Protein AF-H3GSP7-F1 (afdb_monomer_lite)

Foldseek 3Di:
DPDPDDFDFDDDPVDNQTWTADPVRDIDRDPCPPDVPPLLVLLQQLLVVCPPPVNVVQLVVQDVQRQAHADPPDPCRSLVNVVSCVVSVVSGDCVPVSNVVSDDDPVSVPVVVVVSVVVVVVVVVVVVVVVVVD

Organism: Phytophthora ramorum (NCBI:txid164328)

Radius of gyration: 19.72 Å; chains: 1; bounding box: 40×52×47 Å

Secondary structure (DSSP, 8-state):
------PEEEEETTEEEEEEE-TTS-EE-----SS---HHHHHHHHHHHHHSHHHHHHHHTT-S-------TT-TTHHHHHHHHHHHHGGGS-TTSHHHHHTSPPHHHHHHHHHHHHHHHHHHHHHHHHHHH--

Sequence (134 aa):
MVCTVFFKPILDINDPTGFYQCRCGVHLKQEVKCGTSNLMSHIMSLVKALMKLNNAAKLGRRTILRPVLRQATRWLSTYEMAKRFFKIKAFIDTTNAELAVLMPTPLEEVRPTSAMKELKQCEHVSKKLQSENG

Structure (mmCIF, N/CA/C/O backbone):
data_AF-H3GSP7-F1
#
_entry.id   AF-H3GSP7-F1
#
loop_
_atom_site.group_PDB
_atom_site.id
_atom_site.type_symbol
_atom_site.label_atom_id
_atom_site.label_alt_id
_atom_site.label_comp_id
_atom_site.label_asym_id
_atom_site.label_entity_id
_atom_site.label_seq_id
_atom_site.pdbx_PDB_ins_code
_atom_site.Cartn_x
_atom_site.Cartn_y
_atom_site.Cartn_z
_atom_site.occupancy
_atom_site.B_iso_or_equiv
_atom_site.auth_seq_id
_atom_site.auth_comp_id
_atom_site.auth_asym_id
_atom_site.auth_atom_id
_atom_site.pdbx_PDB_model_num
ATOM 1 N N . MET A 1 1 ? 4.995 -28.278 -25.896 1.00 36.88 1 MET A N 1
ATOM 2 C CA . MET A 1 1 ? 3.808 -28.873 -25.245 1.00 36.88 1 MET A CA 1
ATOM 3 C C . MET A 1 1 ? 3.846 -28.464 -23.779 1.00 36.88 1 MET A C 1
ATOM 5 O O . MET A 1 1 ? 4.591 -29.045 -23.005 1.00 36.88 1 MET A O 1
ATOM 9 N N . VAL A 1 2 ? 3.185 -27.357 -23.434 1.00 34.16 2 VAL A N 1
ATOM 10 C CA . VAL A 1 2 ? 3.220 -26.793 -22.077 1.00 34.16 2 VAL A CA 1
ATOM 11 C C . VAL A 1 2 ? 2.208 -27.574 -21.249 1.00 34.16 2 VAL A C 1
ATOM 13 O O . VAL A 1 2 ? 1.009 -27.475 -21.491 1.00 34.16 2 VAL A O 1
ATOM 16 N N . CYS A 1 3 ? 2.698 -28.421 -20.348 1.00 32.72 3 CYS A N 1
ATOM 17 C CA . CYS A 1 3 ? 1.868 -29.229 -19.463 1.00 32.72 3 CYS A CA 1
ATOM 18 C C . CYS A 1 3 ? 1.065 -28.318 -18.521 1.00 32.72 3 CYS A C 1
ATOM 20 O O . CYS A 1 3 ? 1.560 -27.845 -17.502 1.00 32.72 3 CYS A O 1
ATOM 22 N N . THR A 1 4 ? -0.191 -28.081 -18.881 1.00 45.66 4 THR A N 1
ATOM 23 C CA . THR A 1 4 ? -1.256 -27.536 -18.042 1.00 45.66 4 THR A CA 1
ATOM 24 C C . THR A 1 4 ? -1.676 -28.603 -17.031 1.00 45.66 4 THR A C 1
ATOM 26 O O . THR A 1 4 ? -2.563 -29.408 -17.303 1.00 45.66 4 THR A O 1
ATOM 29 N N . VAL A 1 5 ? -1.025 -28.678 -15.866 1.00 51.50 5 VAL A N 1
ATOM 30 C CA . VAL A 1 5 ? -1.386 -29.697 -14.864 1.00 51.50 5 VAL A CA 1
ATOM 31 C C . VAL A 1 5 ? -1.540 -29.125 -13.463 1.00 51.50 5 VAL A C 1
ATOM 33 O O . VAL A 1 5 ? -0.604 -28.631 -12.847 1.00 51.50 5 VAL A O 1
ATOM 36 N N . PHE A 1 6 ? -2.780 -29.258 -12.994 1.00 52.88 6 PHE A N 1
ATOM 37 C CA . PHE A 1 6 ? -3.249 -29.208 -11.619 1.00 52.88 6 PHE A CA 1
ATOM 38 C C . PHE A 1 6 ? -2.281 -29.918 -10.663 1.00 52.88 6 PHE A C 1
ATOM 40 O O . PHE A 1 6 ? -2.159 -31.145 -10.687 1.00 52.88 6 PHE A O 1
ATOM 47 N N . PHE A 1 7 ? -1.638 -29.148 -9.790 1.00 54.50 7 PHE A N 1
ATOM 48 C CA . PHE A 1 7 ? -0.930 -29.673 -8.631 1.00 54.50 7 PHE A CA 1
ATOM 49 C C . PHE A 1 7 ? -1.953 -30.051 -7.556 1.00 54.50 7 PHE A C 1
ATOM 51 O O . PHE A 1 7 ? -2.785 -29.224 -7.177 1.00 54.50 7 PHE A O 1
ATOM 58 N N . LYS A 1 8 ? -1.917 -31.296 -7.070 1.00 55.78 8 LYS A N 1
ATOM 59 C CA . LYS A 1 8 ? -2.746 -31.713 -5.932 1.00 55.78 8 LYS A CA 1
ATOM 60 C C . LYS A 1 8 ? -1.998 -31.398 -4.630 1.00 55.78 8 LYS A C 1
ATOM 62 O O . LYS A 1 8 ? -0.839 -31.804 -4.521 1.00 55.78 8 LYS A O 1
ATOM 67 N N . PRO A 1 9 ? -2.618 -30.682 -3.677 1.00 58.03 9 PRO A N 1
ATOM 68 C CA . PRO A 1 9 ? -2.008 -30.435 -2.379 1.00 58.03 9 PRO A CA 1
ATOM 69 C C . PRO A 1 9 ? -2.017 -31.723 -1.551 1.00 58.03 9 PRO A C 1
ATOM 71 O O . PRO A 1 9 ? -3.056 -32.371 -1.416 1.00 58.03 9 PRO A O 1
ATOM 74 N N . ILE A 1 10 ? -0.866 -32.081 -0.992 1.00 61.16 10 ILE A N 1
ATOM 75 C CA . ILE A 1 10 ? -0.753 -33.101 0.050 1.00 61.16 10 ILE A CA 1
ATOM 76 C C . ILE A 1 10 ? -0.786 -32.347 1.379 1.00 61.16 10 ILE A C 1
ATOM 78 O O . ILE A 1 10 ? 0.171 -31.653 1.717 1.00 61.16 10 ILE A O 1
ATOM 82 N N . LEU A 1 11 ? -1.915 -32.421 2.084 1.00 56.00 11 LEU A N 1
ATOM 83 C CA . LEU A 1 11 ? -2.066 -31.857 3.424 1.00 56.00 11 LEU A CA 1
ATOM 84 C C . LEU A 1 11 ? -1.743 -32.959 4.436 1.00 56.00 11 LEU A C 1
ATOM 86 O O . LEU A 1 11 ? -2.474 -33.946 4.508 1.00 56.00 11 LEU A O 1
ATOM 90 N N . ASP A 1 12 ? -0.660 -32.799 5.193 1.00 56.75 12 ASP A N 1
ATOM 91 C CA . ASP A 1 12 ? -0.426 -33.592 6.400 1.00 56.75 12 ASP A CA 1
ATOM 92 C C . ASP A 1 12 ? -1.118 -32.889 7.579 1.00 56.75 12 ASP A C 1
ATOM 94 O O . ASP A 1 12 ? -1.112 -31.661 7.680 1.00 56.75 12 ASP A O 1
ATOM 98 N N . ILE A 1 13 ? -1.733 -33.666 8.470 1.00 55.34 13 ILE A N 1
ATOM 99 C CA . ILE A 1 13 ? -2.432 -33.180 9.668 1.00 55.34 13 ILE A CA 1
ATOM 100 C C . ILE A 1 13 ? -1.470 -32.425 10.605 1.00 55.34 13 ILE A C 1
ATOM 102 O O . ILE A 1 13 ? -1.914 -31.564 11.362 1.00 55.34 13 ILE A O 1
ATOM 106 N N . ASN A 1 14 ? -0.161 -32.697 10.526 1.00 57.62 14 ASN A N 1
ATOM 107 C CA . ASN A 1 14 ? 0.854 -32.091 11.394 1.00 57.62 14 ASN A CA 1
ATOM 108 C C . ASN A 1 14 ? 1.721 -31.003 10.730 1.00 57.62 14 ASN A C 1
ATOM 110 O O . ASN A 1 14 ? 2.476 -30.334 11.435 1.00 57.62 14 ASN A O 1
ATOM 114 N N . ASP A 1 15 ? 1.619 -30.789 9.412 1.00 53.81 15 ASP A N 1
ATOM 115 C CA . ASP A 1 15 ? 2.350 -29.732 8.698 1.00 53.81 15 ASP A CA 1
ATOM 116 C C . ASP A 1 15 ? 1.455 -29.105 7.609 1.00 53.81 15 ASP A C 1
ATOM 118 O O . ASP A 1 15 ? 1.265 -29.693 6.540 1.00 53.81 15 ASP A O 1
ATOM 122 N N . PRO A 1 16 ? 0.892 -27.900 7.834 1.00 53.75 16 PRO A N 1
ATOM 123 C CA . PRO A 1 16 ? 0.035 -27.228 6.858 1.00 53.75 16 PRO A CA 1
ATOM 124 C C . PRO A 1 16 ? 0.804 -26.717 5.625 1.00 53.75 16 PRO A C 1
ATOM 126 O O . PRO A 1 16 ? 0.207 -26.109 4.731 1.00 53.75 16 PRO A O 1
ATOM 129 N N . THR A 1 17 ? 2.120 -26.941 5.551 1.00 55.69 17 THR A N 1
ATOM 130 C CA . THR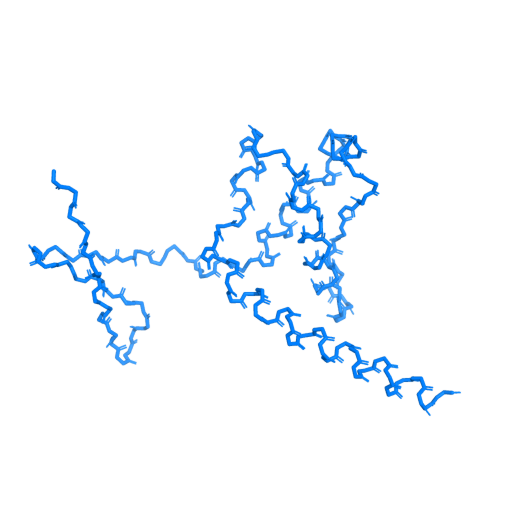 A 1 17 ? 2.949 -26.602 4.396 1.00 55.69 17 THR A CA 1
ATOM 131 C C . THR A 1 17 ? 2.781 -27.656 3.302 1.00 55.69 17 THR A C 1
ATOM 133 O O . THR A 1 17 ? 3.551 -28.606 3.189 1.00 55.69 17 THR A O 1
ATOM 136 N N . GLY A 1 18 ? 1.740 -27.491 2.488 1.00 55.91 18 GLY A N 1
ATOM 137 C CA . GLY A 1 18 ? 1.376 -28.461 1.459 1.00 55.91 18 GLY A CA 1
ATOM 138 C C . GLY A 1 18 ? 2.512 -28.751 0.473 1.00 55.91 18 GLY A C 1
ATOM 139 O O . GLY A 1 18 ? 2.977 -27.863 -0.245 1.00 55.91 18 GLY A O 1
ATOM 140 N N . PHE A 1 19 ? 2.929 -30.014 0.402 1.00 59.69 19 PHE A N 1
ATOM 141 C CA . PHE A 1 19 ? 3.728 -30.515 -0.711 1.00 59.69 19 PHE A CA 1
ATOM 142 C C . PHE A 1 19 ? 2.842 -30.590 -1.954 1.00 59.69 19 PHE A C 1
ATOM 144 O O . PHE A 1 19 ? 1.683 -31.006 -1.883 1.00 59.69 19 PHE A O 1
ATOM 151 N N . TYR A 1 20 ? 3.390 -30.214 -3.108 1.00 63.78 20 TYR A N 1
ATOM 152 C CA . TYR A 1 20 ? 2.678 -30.298 -4.378 1.00 63.78 20 TYR A CA 1
ATOM 153 C C . TYR A 1 20 ? 3.284 -31.401 -5.234 1.00 63.78 20 TYR A C 1
ATOM 155 O O . TYR A 1 20 ? 4.478 -31.382 -5.549 1.00 63.78 20 TYR A O 1
ATOM 163 N N . GLN A 1 21 ? 2.449 -32.362 -5.624 1.00 58.62 21 GLN A N 1
ATOM 164 C CA . GLN A 1 21 ? 2.862 -33.469 -6.476 1.00 58.62 21 GLN A CA 1
ATOM 165 C C . GLN A 1 21 ? 2.425 -33.218 -7.919 1.00 58.62 21 GLN A C 1
ATOM 167 O O . GLN A 1 21 ? 1.237 -33.040 -8.207 1.00 58.62 21 GLN A O 1
ATOM 172 N N . CYS A 1 22 ? 3.393 -33.219 -8.837 1.00 59.94 22 CYS A N 1
ATOM 173 C CA . CYS A 1 22 ? 3.114 -33.262 -10.267 1.00 59.94 22 CYS A CA 1
ATOM 174 C C . CYS A 1 22 ? 2.860 -34.710 -10.715 1.00 59.94 22 CYS A C 1
ATOM 176 O O . CYS A 1 22 ? 3.417 -35.658 -10.159 1.00 59.94 22 CYS A O 1
ATOM 178 N N . ARG A 1 23 ? 2.079 -34.897 -11.786 1.00 53.50 23 ARG A N 1
ATOM 179 C CA . ARG A 1 23 ? 1.808 -36.220 -12.379 1.00 53.50 23 ARG A CA 1
ATOM 180 C C . ARG A 1 23 ? 3.083 -36.950 -12.846 1.00 53.50 23 ARG A C 1
ATOM 182 O O . ARG A 1 23 ? 3.063 -38.167 -12.957 1.00 53.50 23 ARG A O 1
ATOM 189 N N . CYS A 1 24 ? 4.186 -36.236 -13.085 1.00 55.47 24 CYS A N 1
ATOM 190 C CA . CYS A 1 24 ? 5.479 -36.826 -13.452 1.00 55.47 24 CYS A CA 1
ATOM 191 C C . CYS A 1 24 ? 6.309 -37.348 -12.261 1.00 55.47 24 CYS A C 1
ATOM 193 O O . CYS A 1 24 ? 7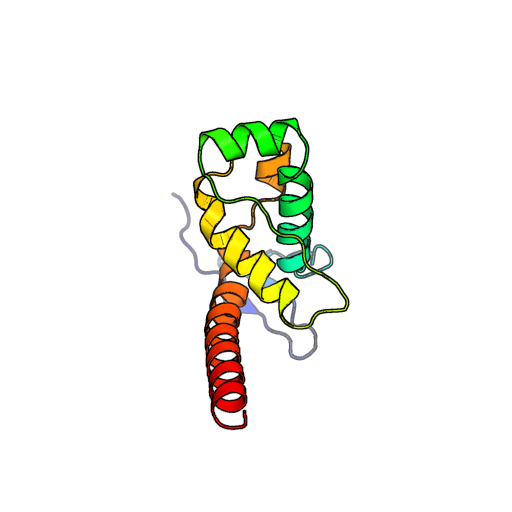.452 -37.743 -12.457 1.00 55.47 24 CYS A O 1
ATOM 195 N N . GLY A 1 25 ? 5.772 -37.333 -11.034 1.00 58.50 25 GLY A N 1
ATOM 196 C CA . GLY A 1 25 ? 6.462 -37.840 -9.839 1.00 58.50 25 GLY A CA 1
ATOM 197 C C . GLY A 1 25 ? 7.446 -36.856 -9.198 1.00 58.50 25 GLY A C 1
ATOM 198 O O . GLY A 1 25 ? 7.993 -37.145 -8.137 1.00 58.50 25 GLY A O 1
ATOM 199 N N . VAL A 1 26 ? 7.644 -35.676 -9.795 1.00 63.12 26 VAL A N 1
ATOM 200 C CA . VAL A 1 26 ? 8.417 -34.588 -9.186 1.00 63.12 26 VAL A CA 1
ATOM 201 C C . VAL A 1 26 ? 7.598 -33.955 -8.062 1.00 63.12 26 VAL A C 1
ATOM 203 O O . VAL A 1 26 ? 6.467 -33.504 -8.275 1.00 63.12 26 VAL A O 1
ATOM 206 N N . HIS A 1 27 ? 8.192 -33.912 -6.873 1.00 61.09 27 HIS A N 1
ATOM 207 C CA . HIS A 1 27 ? 7.635 -33.245 -5.704 1.00 61.09 27 HIS A CA 1
ATOM 208 C C . HIS A 1 27 ? 8.268 -31.865 -5.571 1.00 61.09 27 HIS A C 1
ATOM 210 O O . HIS A 1 27 ? 9.491 -31.743 -5.505 1.00 61.09 27 HIS A O 1
ATOM 216 N N . LEU A 1 28 ? 7.436 -30.828 -5.515 1.00 58.38 28 LEU A N 1
ATOM 217 C CA . LEU A 1 28 ? 7.889 -29.492 -5.160 1.00 58.38 28 LEU A CA 1
ATOM 218 C C . LEU A 1 28 ? 7.592 -29.280 -3.676 1.00 58.38 28 LEU A C 1
ATOM 220 O O . LEU A 1 28 ? 6.431 -29.137 -3.281 1.00 58.38 28 LEU A O 1
ATOM 224 N N . LYS A 1 29 ? 8.644 -29.258 -2.852 1.00 58.25 29 LYS A N 1
ATOM 225 C CA . LYS A 1 29 ? 8.545 -28.691 -1.509 1.00 58.25 29 LYS A CA 1
ATOM 226 C C . LYS A 1 29 ? 8.597 -27.185 -1.679 1.00 58.25 29 LYS A C 1
ATOM 228 O O . LYS A 1 29 ? 9.633 -26.637 -2.050 1.00 58.25 29 LYS A O 1
ATOM 233 N N . GLN A 1 30 ? 7.474 -26.518 -1.455 1.00 47.94 30 GLN A N 1
ATOM 234 C CA . GLN A 1 30 ? 7.512 -25.075 -1.326 1.00 47.94 30 GLN A CA 1
ATOM 235 C C . GLN A 1 30 ? 8.316 -24.778 -0.060 1.00 47.94 30 GLN A C 1
ATOM 237 O O . GLN A 1 30 ? 7.866 -25.072 1.046 1.00 47.94 30 GLN A O 1
ATOM 242 N N . GLU A 1 31 ? 9.534 -24.258 -0.212 1.00 44.19 31 GLU A N 1
ATOM 243 C CA . GLU A 1 31 ? 10.227 -23.679 0.929 1.00 44.19 31 GLU A CA 1
ATOM 244 C C . GLU A 1 31 ? 9.314 -22.592 1.484 1.00 44.19 31 GLU A C 1
ATOM 246 O O . GLU A 1 31 ? 8.952 -21.643 0.776 1.00 44.19 31 GLU A O 1
ATOM 251 N N . VAL A 1 32 ? 8.911 -22.746 2.747 1.00 49.47 32 VAL A N 1
ATOM 252 C CA . VAL A 1 32 ? 8.347 -21.640 3.506 1.00 49.47 32 VAL A CA 1
ATOM 253 C C . VAL A 1 32 ? 9.477 -20.634 3.611 1.00 49.47 32 VAL A C 1
ATOM 255 O O . VAL A 1 32 ? 10.268 -20.660 4.549 1.00 49.47 32 VAL A O 1
ATOM 258 N N . LYS A 1 33 ? 9.580 -19.733 2.633 1.00 48.94 33 LYS A N 1
ATOM 259 C CA . LYS A 1 33 ? 10.184 -18.438 2.903 1.00 48.94 33 LYS A CA 1
ATOM 260 C C . LYS A 1 33 ? 9.426 -17.929 4.114 1.00 48.94 33 LYS A C 1
ATOM 262 O O . LYS A 1 33 ? 8.207 -17.794 4.062 1.00 48.94 33 LYS A O 1
ATOM 267 N N . CYS A 1 34 ? 10.136 -17.828 5.226 1.00 40.00 34 CYS A N 1
ATOM 268 C CA . CYS A 1 34 ? 9.569 -17.596 6.535 1.00 40.00 34 CYS A CA 1
ATOM 269 C C . CYS A 1 34 ? 8.558 -16.449 6.461 1.00 40.00 34 CYS A C 1
ATOM 271 O O . CYS A 1 34 ? 8.906 -15.309 6.155 1.00 40.00 34 CYS A O 1
ATOM 273 N N . GLY A 1 35 ? 7.303 -16.810 6.720 1.00 37.00 35 GLY A N 1
ATOM 274 C CA . GLY A 1 35 ? 6.138 -15.953 6.654 1.00 37.00 35 GLY A CA 1
ATOM 275 C C . GLY A 1 35 ? 5.343 -16.146 5.366 1.00 37.00 35 GLY A C 1
ATOM 276 O O . GLY A 1 35 ? 5.791 -15.829 4.271 1.00 37.00 35 GLY A O 1
ATOM 277 N N . THR A 1 36 ? 4.047 -16.412 5.514 1.00 43.25 36 THR A N 1
ATOM 278 C CA . THR A 1 36 ? 3.113 -15.447 4.928 1.00 43.25 36 THR A CA 1
ATOM 279 C C . THR A 1 36 ? 3.622 -14.068 5.334 1.00 43.25 36 THR A C 1
ATOM 281 O O . THR A 1 36 ? 3.372 -13.630 6.461 1.00 43.25 36 THR A O 1
ATOM 284 N N . SER A 1 37 ? 4.441 -13.444 4.491 1.00 48.88 37 SER A N 1
ATOM 285 C CA . SER A 1 37 ? 4.809 -12.050 4.627 1.00 48.88 37 SER A CA 1
ATOM 286 C C . SER A 1 37 ? 3.506 -11.332 4.922 1.00 48.88 37 SER A C 1
ATOM 288 O O . SER A 1 37 ? 2.518 -11.441 4.193 1.00 48.88 37 SER A O 1
ATOM 290 N N . ASN A 1 38 ? 3.423 -10.721 6.094 1.00 66.88 38 ASN A N 1
ATOM 291 C CA . ASN A 1 38 ? 2.272 -9.922 6.447 1.00 66.88 38 ASN A CA 1
ATOM 292 C C . ASN A 1 38 ? 2.105 -8.907 5.314 1.00 66.88 38 ASN A C 1
ATOM 294 O O . ASN A 1 38 ? 2.892 -7.972 5.205 1.00 66.88 38 ASN A O 1
ATOM 298 N N . LEU A 1 39 ? 1.089 -9.095 4.460 1.00 75.00 39 LEU A N 1
ATOM 299 C CA . LEU A 1 39 ? 0.776 -8.170 3.369 1.00 75.00 39 LEU A CA 1
ATOM 300 C C . LEU A 1 39 ? 0.800 -6.731 3.892 1.00 75.00 39 LEU A C 1
ATOM 302 O O . LEU A 1 39 ? 1.270 -5.817 3.230 1.00 75.00 39 LEU A O 1
ATOM 306 N N . MET A 1 40 ? 0.357 -6.543 5.135 1.00 81.81 40 MET A N 1
ATOM 307 C CA . MET A 1 40 ? 0.411 -5.271 5.837 1.00 81.81 40 MET A CA 1
ATOM 308 C C . MET A 1 40 ? 1.821 -4.701 6.011 1.00 81.81 40 MET A C 1
ATOM 310 O O . MET A 1 40 ? 1.955 -3.488 5.916 1.00 81.81 40 MET A O 1
ATOM 314 N N . SER A 1 41 ? 2.872 -5.497 6.226 1.00 83.00 41 SER A N 1
ATOM 315 C CA . SER A 1 41 ? 4.246 -4.978 6.184 1.00 83.00 41 SER A CA 1
ATOM 316 C C . SER A 1 41 ? 4.759 -4.760 4.776 1.00 83.00 41 SER A C 1
ATOM 318 O O . SER A 1 41 ? 5.483 -3.792 4.589 1.00 83.00 41 SER A O 1
ATOM 320 N N . HIS A 1 42 ? 4.366 -5.568 3.786 1.00 82.44 42 HIS A N 1
ATOM 321 C CA . HIS A 1 42 ? 4.676 -5.260 2.382 1.00 82.44 42 HIS A CA 1
ATOM 322 C C . HIS A 1 42 ? 4.078 -3.901 1.990 1.00 82.44 42 HIS A C 1
ATOM 324 O O . HIS A 1 42 ? 4.802 -2.998 1.575 1.00 82.44 42 HIS A O 1
ATOM 330 N N . ILE A 1 43 ? 2.788 -3.696 2.269 1.00 88.75 43 ILE A N 1
ATOM 331 C CA . ILE A 1 43 ? 2.093 -2.418 2.090 1.00 88.75 43 ILE A CA 1
ATOM 332 C C . ILE A 1 43 ? 2.760 -1.318 2.921 1.00 88.75 43 ILE A C 1
ATOM 334 O O . ILE A 1 43 ? 2.940 -0.214 2.423 1.00 88.75 43 ILE A O 1
ATOM 338 N N . MET A 1 44 ? 3.159 -1.579 4.167 1.00 90.69 44 MET A N 1
ATOM 339 C CA . MET A 1 44 ? 3.806 -0.569 5.012 1.00 90.69 44 MET A CA 1
ATOM 340 C C . MET A 1 44 ? 5.169 -0.142 4.465 1.00 90.69 44 MET A C 1
ATOM 342 O O . MET A 1 44 ? 5.467 1.051 4.445 1.00 90.69 44 MET A O 1
ATOM 346 N N . SER A 1 45 ? 5.989 -1.089 4.011 1.00 91.75 45 SER A N 1
ATOM 347 C CA . SER A 1 45 ? 7.274 -0.820 3.364 1.00 91.75 45 SER A CA 1
ATOM 348 C C . SER A 1 45 ? 7.078 -0.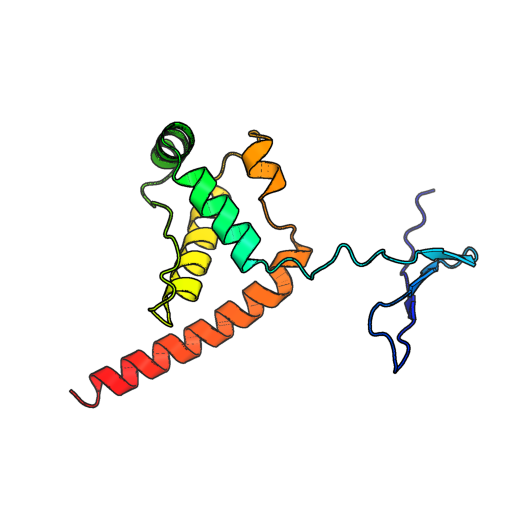051 2.063 1.00 91.75 45 SER A C 1
ATOM 350 O O . SER A 1 45 ? 7.754 0.952 1.839 1.00 91.75 45 SER A O 1
ATOM 352 N N . LEU A 1 46 ? 6.089 -0.441 1.257 1.00 92.81 46 LEU A N 1
ATOM 353 C CA . LEU A 1 46 ? 5.719 0.270 0.039 1.00 92.81 46 LEU A CA 1
ATOM 354 C C . LEU A 1 46 ? 5.252 1.699 0.336 1.00 92.81 46 LEU A C 1
ATOM 356 O O . LEU A 1 46 ? 5.735 2.642 -0.279 1.00 92.81 46 LEU A O 1
ATOM 360 N N . VAL A 1 47 ? 4.365 1.894 1.314 1.00 94.06 47 VAL A N 1
ATOM 361 C CA . VAL A 1 47 ? 3.891 3.220 1.738 1.00 94.06 47 VAL A CA 1
ATOM 362 C C . VAL A 1 47 ? 5.060 4.087 2.203 1.00 94.06 47 VAL A C 1
ATOM 364 O O . VAL A 1 47 ? 5.156 5.237 1.779 1.00 94.06 47 VAL A O 1
ATOM 367 N N . LYS A 1 48 ? 5.995 3.545 2.996 1.00 94.88 48 LYS A N 1
ATOM 368 C CA . LYS A 1 48 ? 7.224 4.256 3.390 1.00 94.88 48 LYS A CA 1
ATOM 369 C C . LYS A 1 48 ? 8.068 4.648 2.175 1.00 94.88 48 LYS A C 1
ATOM 371 O O . LYS A 1 48 ? 8.539 5.781 2.107 1.00 94.88 48 LYS A O 1
ATOM 376 N N . ALA A 1 49 ? 8.231 3.751 1.203 1.00 94.62 49 ALA A N 1
ATOM 377 C CA . ALA A 1 49 ? 8.957 4.039 -0.030 1.00 94.62 49 ALA A CA 1
ATOM 378 C C . ALA A 1 49 ? 8.260 5.127 -0.868 1.00 94.62 49 ALA A C 1
ATOM 380 O O . ALA A 1 49 ? 8.928 6.031 -1.367 1.00 94.62 49 ALA A O 1
ATOM 381 N N . LEU A 1 50 ? 6.928 5.101 -0.968 1.00 94.62 50 LEU A N 1
ATOM 382 C CA . LEU A 1 50 ? 6.128 6.112 -1.670 1.00 94.62 50 LEU A CA 1
ATOM 383 C C . LEU A 1 50 ? 6.176 7.489 -1.000 1.00 94.62 50 LEU A C 1
ATOM 385 O O . LEU A 1 50 ? 6.025 8.500 -1.679 1.00 94.62 50 LEU A O 1
ATOM 389 N N . MET A 1 51 ? 6.392 7.542 0.315 1.00 94.25 51 MET A N 1
ATOM 390 C CA . MET A 1 51 ? 6.531 8.794 1.064 1.00 94.25 51 MET A CA 1
ATOM 391 C C . MET A 1 51 ? 7.897 9.473 0.874 1.00 94.25 51 MET A C 1
ATOM 393 O O . MET A 1 51 ? 8.029 10.649 1.210 1.00 94.25 51 MET A O 1
ATOM 397 N N . LYS A 1 52 ? 8.907 8.785 0.317 1.00 94.75 52 LYS A N 1
ATOM 398 C CA . LYS A 1 52 ? 10.204 9.401 -0.021 1.00 94.75 52 LYS A CA 1
ATOM 399 C C . LYS A 1 52 ? 10.006 10.516 -1.055 1.00 94.75 52 LYS A C 1
ATOM 401 O O . LYS A 1 52 ? 9.260 10.329 -2.012 1.00 94.75 52 LYS A O 1
ATOM 406 N N . LEU A 1 53 ? 10.723 11.634 -0.908 1.00 93.06 53 LEU A N 1
ATOM 407 C CA . LEU A 1 53 ? 10.517 12.886 -1.660 1.00 93.06 53 LEU A CA 1
ATOM 408 C C . LEU A 1 53 ? 10.323 12.693 -3.178 1.00 93.06 53 LEU A C 1
ATOM 410 O O . LEU A 1 53 ? 9.329 13.152 -3.739 1.00 93.06 53 LEU A O 1
ATOM 414 N N . ASN A 1 54 ? 11.213 11.941 -3.831 1.00 92.44 54 ASN A N 1
ATOM 415 C CA . ASN A 1 54 ? 11.136 11.691 -5.275 1.00 92.44 54 ASN A CA 1
ATOM 416 C C . ASN A 1 54 ? 9.918 10.845 -5.676 1.00 92.44 54 ASN A C 1
ATOM 418 O O . ASN A 1 54 ? 9.261 11.134 -6.678 1.00 92.44 54 ASN A O 1
ATOM 422 N N . ASN A 1 55 ? 9.601 9.812 -4.894 1.00 93.38 55 ASN A N 1
ATOM 423 C CA . ASN A 1 55 ? 8.458 8.939 -5.153 1.00 93.38 55 ASN A CA 1
ATOM 424 C C . ASN A 1 55 ? 7.141 9.671 -4.876 1.00 93.38 55 ASN A C 1
ATOM 426 O O . ASN A 1 55 ? 6.210 9.572 -5.672 1.00 93.38 55 ASN A O 1
ATOM 430 N N . ALA A 1 56 ? 7.094 10.481 -3.818 1.00 93.81 56 ALA A N 1
ATOM 431 C CA . ALA A 1 56 ? 5.951 11.314 -3.477 1.00 93.81 56 ALA A CA 1
ATOM 432 C C . ALA A 1 56 ? 5.671 12.356 -4.570 1.00 93.81 56 ALA A C 1
ATOM 434 O O . ALA A 1 56 ? 4.524 12.515 -4.982 1.00 93.81 56 ALA A O 1
ATOM 435 N N . ALA A 1 57 ? 6.711 13.013 -5.097 1.00 94.38 57 ALA A N 1
ATOM 436 C CA . ALA A 1 57 ? 6.577 13.950 -6.210 1.00 94.38 57 ALA A CA 1
ATOM 437 C C . ALA A 1 57 ? 6.078 13.257 -7.490 1.00 94.38 57 ALA A C 1
ATOM 439 O O . ALA A 1 57 ? 5.186 13.769 -8.165 1.00 94.38 57 ALA A O 1
ATOM 440 N N . LYS A 1 58 ? 6.613 12.071 -7.815 1.00 94.19 58 LYS A N 1
ATOM 441 C CA . LYS A 1 58 ? 6.153 11.252 -8.952 1.00 94.19 58 LYS A CA 1
ATOM 442 C C . LYS A 1 58 ? 4.689 10.831 -8.803 1.00 94.19 58 LYS A C 1
ATOM 444 O O . LYS A 1 58 ? 3.925 10.966 -9.754 1.00 94.19 58 LYS A O 1
ATOM 449 N N . LEU A 1 59 ? 4.297 10.361 -7.619 1.00 95.06 59 LEU A N 1
ATOM 450 C CA . LEU A 1 59 ? 2.925 9.949 -7.324 1.00 95.06 59 LEU A CA 1
ATOM 451 C C . LEU A 1 59 ? 1.959 11.140 -7.379 1.00 95.06 59 LEU A C 1
ATOM 453 O O . LEU A 1 59 ? 0.887 11.024 -7.966 1.00 95.06 59 LEU A O 1
ATOM 457 N N . GLY A 1 60 ? 2.368 12.299 -6.855 1.00 95.06 60 GLY A N 1
ATOM 458 C CA . GLY A 1 60 ? 1.581 13.536 -6.864 1.00 95.06 60 GLY A CA 1
ATOM 459 C C . GLY A 1 60 ? 1.254 14.060 -8.265 1.00 95.06 60 GLY A C 1
ATOM 460 O O . GLY A 1 60 ? 0.220 14.691 -8.455 1.00 95.06 60 GLY A O 1
ATOM 461 N N . ARG A 1 61 ? 2.086 13.746 -9.269 1.00 95.31 61 ARG A N 1
ATOM 462 C CA . ARG A 1 61 ? 1.787 14.048 -10.680 1.00 95.31 61 ARG A CA 1
ATOM 463 C C . ARG A 1 61 ? 0.679 13.173 -11.270 1.00 95.31 61 ARG A C 1
ATOM 465 O O . ARG A 1 61 ? 0.104 13.542 -12.285 1.00 95.31 61 ARG A O 1
ATOM 472 N N . ARG A 1 62 ? 0.404 12.011 -10.670 1.00 95.31 62 ARG A N 1
ATOM 473 C CA . ARG A 1 62 ? -0.593 11.039 -11.147 1.00 95.31 62 ARG A CA 1
ATOM 474 C C . ARG A 1 62 ? -1.881 11.058 -10.326 1.00 95.31 62 ARG A C 1
ATOM 476 O O . ARG A 1 62 ? -2.931 10.690 -10.838 1.00 95.31 62 ARG A O 1
ATOM 483 N N . THR A 1 63 ? -1.816 11.454 -9.055 1.00 96.19 63 THR A N 1
ATOM 484 C CA . THR A 1 63 ? -2.983 11.511 -8.170 1.00 96.19 63 THR A CA 1
ATOM 485 C C . THR A 1 63 ? -2.808 12.538 -7.054 1.00 96.19 63 THR A C 1
ATOM 487 O O . THR A 1 63 ? -1.722 12.707 -6.505 1.00 96.19 63 THR A O 1
ATOM 490 N N . ILE A 1 64 ? -3.911 13.172 -6.646 1.00 94.75 64 ILE A N 1
ATOM 491 C CA . ILE A 1 64 ? -3.959 14.026 -5.447 1.00 94.75 64 ILE A CA 1
ATOM 492 C C . ILE A 1 64 ? -3.864 13.214 -4.141 1.00 94.75 64 ILE A C 1
ATOM 494 O O . ILE A 1 64 ? -3.672 13.764 -3.053 1.00 94.75 64 ILE A O 1
ATOM 498 N N . LEU A 1 65 ? -4.035 11.890 -4.217 1.00 95.69 65 LEU A N 1
ATOM 499 C CA . LEU A 1 65 ? -4.095 11.022 -3.050 1.00 95.69 65 LEU A CA 1
ATOM 500 C C . LEU A 1 65 ? -2.694 10.739 -2.494 1.00 95.69 65 LEU A C 1
ATOM 502 O O . LEU A 1 65 ? -1.906 9.999 -3.072 1.00 95.69 65 LEU A O 1
ATOM 506 N N . ARG A 1 66 ? -2.412 11.257 -1.296 1.00 94.12 66 ARG A N 1
ATOM 507 C CA . ARG A 1 66 ? -1.187 10.930 -0.547 1.00 94.12 66 ARG A CA 1
ATOM 508 C C . ARG A 1 66 ? -1.255 9.560 0.145 1.00 94.12 66 ARG A C 1
ATOM 510 O O . ARG A 1 66 ? -2.340 9.216 0.625 1.00 94.12 66 ARG A O 1
ATOM 517 N N . PRO A 1 67 ? -0.147 8.803 0.246 1.00 94.75 67 PRO A N 1
ATOM 518 C CA . PRO A 1 67 ? -0.072 7.596 1.071 1.00 94.75 67 PRO A CA 1
ATOM 519 C C . PRO A 1 67 ? -0.350 7.895 2.554 1.00 94.75 67 PRO A C 1
ATOM 521 O O . PRO A 1 67 ? -0.111 9.008 3.019 1.00 94.75 67 PRO A O 1
ATOM 524 N N . VAL A 1 68 ? -0.843 6.900 3.295 1.00 94.44 68 VAL A N 1
ATOM 525 C CA . VAL A 1 68 ? -1.128 6.992 4.739 1.00 94.44 68 VAL A CA 1
ATOM 526 C C . VAL A 1 68 ? -0.433 5.835 5.440 1.00 94.44 68 VAL A C 1
ATOM 528 O O . VAL A 1 68 ? -0.621 4.694 5.035 1.00 94.44 68 VAL A O 1
ATOM 531 N N . LEU A 1 69 ? 0.347 6.117 6.485 1.00 92.50 69 LEU A N 1
ATOM 532 C CA . LEU A 1 69 ? 1.017 5.102 7.299 1.00 92.50 69 LEU A CA 1
ATOM 533 C C . LEU A 1 69 ? 0.169 4.757 8.533 1.00 92.50 69 LEU A C 1
ATOM 535 O O . LEU A 1 69 ? -0.443 5.645 9.129 1.00 92.50 69 LEU A O 1
ATOM 539 N N . ARG A 1 70 ? 0.146 3.480 8.940 1.00 90.44 70 ARG A N 1
ATOM 540 C CA . ARG A 1 70 ? -0.552 3.064 10.169 1.00 90.44 70 ARG A CA 1
ATOM 541 C C . ARG A 1 70 ? 0.026 3.758 11.412 1.00 90.44 70 ARG A C 1
ATOM 543 O O . ARG A 1 70 ? 1.228 4.002 11.497 1.00 90.44 70 ARG A O 1
ATOM 550 N N . GLN A 1 71 ? -0.821 3.960 12.414 1.00 86.94 71 GLN A N 1
ATOM 551 C CA . GLN A 1 71 ? -0.455 4.401 13.760 1.00 86.94 71 GLN A CA 1
ATOM 552 C C . GLN A 1 71 ? -0.657 3.230 14.724 1.00 86.94 71 GLN A C 1
ATOM 554 O O . GLN A 1 71 ? -1.770 2.730 14.865 1.00 86.94 71 GLN A O 1
ATOM 559 N N . ALA A 1 72 ? 0.403 2.782 15.399 1.00 77.62 72 ALA A N 1
ATOM 560 C CA . ALA A 1 72 ? 0.340 1.578 16.234 1.00 77.62 72 ALA A CA 1
ATOM 561 C C . ALA A 1 72 ? -0.699 1.665 17.369 1.00 77.62 72 ALA A C 1
ATOM 563 O O . ALA A 1 72 ? -1.287 0.653 17.728 1.00 77.62 72 ALA A O 1
ATOM 564 N N . THR A 1 73 ? -0.963 2.868 17.878 1.00 80.94 73 THR A N 1
ATOM 565 C CA . THR A 1 73 ? -1.908 3.136 18.971 1.00 80.94 73 THR A CA 1
ATOM 566 C C . THR A 1 73 ? -3.362 3.287 18.520 1.00 80.94 73 THR A C 1
ATOM 568 O O . THR A 1 73 ? -4.249 3.416 19.358 1.00 80.94 73 THR A O 1
ATOM 571 N N . ARG A 1 74 ? -3.644 3.286 17.209 1.00 78.44 74 ARG A N 1
ATOM 572 C CA . ARG A 1 74 ? -4.982 3.568 16.672 1.00 78.44 74 ARG A CA 1
ATOM 573 C C . ARG A 1 74 ? -5.516 2.372 15.896 1.00 78.44 74 ARG A C 1
ATOM 575 O O . ARG A 1 74 ? -5.033 2.077 14.800 1.00 78.44 74 ARG A O 1
ATOM 582 N N . TRP A 1 75 ? -6.548 1.731 16.444 1.00 77.94 75 TRP A N 1
ATOM 583 C CA . TRP A 1 75 ? -7.049 0.427 15.989 1.00 77.94 75 TRP A CA 1
ATOM 584 C C . TRP A 1 75 ? -7.425 0.382 14.492 1.00 77.94 75 TRP A C 1
ATOM 586 O O . TRP A 1 75 ? -7.060 -0.557 13.791 1.00 77.94 75 TRP A O 1
ATOM 596 N N . LEU A 1 76 ? -8.057 1.440 13.966 1.00 83.50 76 LEU A N 1
ATOM 597 C CA . LEU A 1 76 ? -8.480 1.546 12.556 1.00 83.50 76 LEU A CA 1
ATOM 598 C C . LEU A 1 76 ? -7.367 1.931 11.573 1.00 83.50 76 LEU A C 1
ATOM 600 O O . LEU A 1 76 ? -7.578 1.904 10.361 1.00 83.50 76 LEU A O 1
ATOM 604 N N . SER A 1 77 ? -6.190 2.334 12.048 1.00 87.00 77 SER A N 1
ATOM 605 C CA . SER A 1 77 ? -5.186 2.952 11.171 1.00 87.00 77 SER A CA 1
ATOM 606 C C . SER A 1 77 ? -4.620 1.989 10.121 1.00 87.00 77 SER A C 1
ATOM 608 O O . SER A 1 77 ? -4.310 2.407 9.008 1.00 87.00 77 SER A O 1
ATOM 610 N N . THR A 1 78 ? -4.527 0.694 10.441 1.00 86.31 78 THR A N 1
ATOM 611 C CA . THR A 1 78 ? -4.105 -0.348 9.493 1.00 86.31 78 THR A CA 1
ATOM 612 C C . THR A 1 78 ? -5.114 -0.505 8.357 1.00 86.31 78 THR A C 1
ATOM 614 O O . THR A 1 78 ? -4.722 -0.601 7.194 1.00 86.31 78 THR A O 1
ATOM 617 N N . TYR A 1 79 ? -6.409 -0.478 8.683 1.00 86.56 79 TYR A N 1
ATOM 618 C CA . TYR A 1 79 ? -7.485 -0.530 7.697 1.00 86.56 79 TYR A CA 1
ATOM 619 C C . TYR A 1 79 ? -7.448 0.703 6.782 1.00 86.56 79 TYR A C 1
ATOM 621 O O . TYR A 1 79 ? -7.460 0.558 5.562 1.00 86.56 79 TYR A O 1
ATOM 629 N N . GLU A 1 80 ? -7.294 1.909 7.339 1.00 89.94 80 GLU A N 1
ATOM 630 C CA . GLU A 1 80 ? -7.204 3.135 6.535 1.00 89.94 80 GLU A CA 1
ATOM 631 C C . GLU A 1 80 ? -5.948 3.180 5.646 1.00 89.94 80 GLU A C 1
ATOM 633 O O . GLU A 1 80 ? -6.036 3.578 4.482 1.00 89.94 80 GLU A O 1
ATOM 638 N N . MET A 1 81 ? -4.797 2.698 6.132 1.00 92.94 81 MET A N 1
ATOM 639 C CA . MET A 1 81 ? -3.583 2.530 5.320 1.00 92.94 81 MET A CA 1
ATOM 640 C C . MET A 1 81 ? -3.838 1.609 4.121 1.00 92.94 81 MET A C 1
ATOM 642 O O . MET A 1 81 ? -3.542 1.976 2.983 1.00 92.94 81 MET A O 1
ATOM 646 N N . ALA A 1 82 ? -4.407 0.426 4.353 1.00 89.94 82 ALA A N 1
ATOM 647 C CA . ALA A 1 82 ? -4.661 -0.548 3.295 1.00 89.94 82 ALA A CA 1
ATOM 648 C C . ALA A 1 82 ? -5.728 -0.057 2.301 1.00 89.94 82 ALA A C 1
ATOM 650 O O . ALA A 1 82 ? -5.540 -0.121 1.087 1.00 89.94 82 ALA A O 1
ATOM 651 N N . LYS A 1 83 ? -6.820 0.528 2.801 1.00 91.12 83 LYS A N 1
ATOM 652 C CA . LYS A 1 83 ? -7.857 1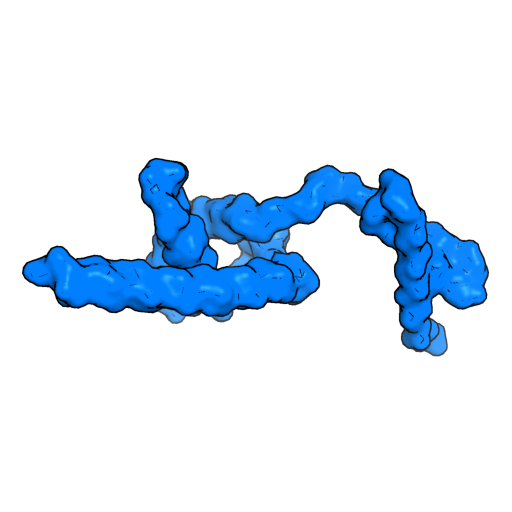.185 1.994 1.00 91.12 83 LYS A CA 1
ATOM 653 C C . LYS A 1 83 ? -7.274 2.292 1.122 1.00 91.12 83 LYS A C 1
ATOM 655 O O . LYS A 1 83 ? -7.664 2.430 -0.038 1.00 91.12 83 LYS A O 1
ATOM 660 N N . ARG A 1 84 ? -6.327 3.076 1.648 1.00 94.50 84 ARG A N 1
ATOM 661 C CA . ARG A 1 84 ? -5.618 4.095 0.870 1.00 94.50 84 ARG A CA 1
ATOM 662 C C . ARG A 1 84 ? -4.714 3.469 -0.184 1.00 94.50 84 ARG A C 1
ATOM 664 O O . ARG A 1 84 ? -4.753 3.927 -1.322 1.00 94.50 84 ARG A O 1
ATOM 671 N N . PHE A 1 85 ? -3.964 2.426 0.170 1.00 93.06 85 PHE A N 1
ATOM 672 C CA . PHE A 1 85 ? -3.116 1.676 -0.756 1.00 93.06 85 PHE A CA 1
ATOM 673 C C . PHE A 1 85 ? -3.901 1.199 -1.985 1.00 93.06 85 PHE A C 1
ATOM 675 O O . PHE A 1 85 ? -3.517 1.530 -3.103 1.00 93.06 85 PHE A O 1
ATOM 682 N N . PHE A 1 86 ? -5.046 0.534 -1.804 1.00 90.75 86 PHE A N 1
ATOM 683 C CA . PHE A 1 86 ? -5.847 0.050 -2.936 1.00 90.75 86 PHE A CA 1
ATOM 684 C C . PHE A 1 86 ? -6.341 1.175 -3.861 1.00 90.75 86 PHE A C 1
ATOM 686 O O . PHE A 1 86 ? -6.457 0.964 -5.064 1.00 90.75 86 PHE A O 1
ATOM 693 N N . LYS A 1 87 ? -6.576 2.386 -3.334 1.00 93.38 87 LYS A N 1
ATOM 694 C CA . LYS A 1 87 ? -6.944 3.557 -4.152 1.00 93.38 87 LYS A CA 1
ATOM 695 C C . LYS A 1 87 ? -5.772 4.131 -4.946 1.00 93.38 87 LYS A C 1
ATOM 697 O O . LYS A 1 87 ? -5.990 4.676 -6.022 1.00 93.38 87 LYS A O 1
ATOM 702 N N . ILE A 1 88 ? -4.551 4.053 -4.413 1.00 94.88 88 ILE A N 1
ATOM 703 C CA . ILE A 1 88 ? -3.362 4.618 -5.068 1.00 94.88 88 ILE A CA 1
ATOM 704 C C . ILE A 1 88 ? -2.603 3.602 -5.925 1.00 94.88 88 ILE A C 1
ATOM 706 O O . ILE A 1 88 ? -1.821 4.015 -6.774 1.00 94.88 88 ILE A O 1
ATOM 710 N N . LYS A 1 89 ? -2.837 2.296 -5.727 1.00 92.19 89 LYS A N 1
ATOM 711 C CA . LYS A 1 89 ? -2.104 1.190 -6.363 1.00 92.19 89 LYS A CA 1
ATOM 712 C C . LYS A 1 89 ? -1.973 1.350 -7.879 1.00 92.19 89 LYS A C 1
ATOM 714 O O . LYS A 1 89 ? -0.883 1.171 -8.406 1.00 92.19 89 LYS A O 1
ATOM 719 N N . ALA A 1 90 ? -3.050 1.742 -8.560 1.00 92.50 90 ALA A N 1
ATOM 720 C CA . ALA A 1 90 ? -3.065 1.925 -10.014 1.00 92.50 90 ALA A CA 1
ATOM 721 C C . ALA A 1 90 ? -2.140 3.055 -10.515 1.00 92.50 90 ALA A C 1
ATOM 723 O O . ALA A 1 90 ? -1.778 3.080 -11.686 1.00 92.50 90 ALA A O 1
ATOM 724 N N . PHE A 1 91 ? -1.744 3.985 -9.641 1.00 94.06 91 PHE A N 1
ATOM 725 C CA . PHE A 1 91 ? -0.890 5.123 -9.984 1.00 94.06 91 PHE A CA 1
ATOM 726 C C . PHE A 1 91 ? 0.590 4.888 -9.649 1.00 94.06 91 PHE A C 1
ATOM 728 O O . PHE A 1 91 ? 1.436 5.700 -10.037 1.00 94.06 91 PHE A O 1
ATOM 735 N N . ILE A 1 92 ? 0.919 3.803 -8.941 1.00 91.56 92 ILE A N 1
ATOM 736 C CA . ILE A 1 92 ? 2.292 3.479 -8.539 1.00 91.56 92 ILE A CA 1
ATOM 737 C C . ILE A 1 92 ? 3.130 3.155 -9.778 1.00 91.56 92 ILE A C 1
ATOM 739 O O . ILE A 1 92 ? 2.692 2.470 -10.698 1.00 91.56 92 ILE A O 1
ATOM 743 N N . ASP A 1 93 ? 4.352 3.680 -9.814 1.00 88.31 93 ASP A N 1
ATOM 744 C CA . ASP A 1 93 ? 5.289 3.443 -10.905 1.00 88.31 93 ASP A CA 1
ATOM 745 C C . ASP A 1 93 ? 5.994 2.091 -10.744 1.00 88.31 93 ASP A C 1
ATOM 747 O O . ASP A 1 93 ? 7.020 1.989 -10.074 1.00 88.31 93 ASP A O 1
ATOM 751 N N . THR A 1 94 ? 5.432 1.051 -11.360 1.00 87.31 94 THR A N 1
ATOM 752 C CA . THR A 1 94 ? 5.987 -0.311 -11.339 1.00 87.31 94 THR A CA 1
ATOM 753 C C . THR A 1 94 ? 7.214 -0.486 -12.235 1.00 87.31 94 THR A C 1
ATOM 755 O O . THR A 1 94 ? 7.809 -1.557 -12.225 1.00 87.31 94 THR A O 1
ATOM 758 N N . THR A 1 95 ? 7.625 0.539 -12.996 1.00 87.06 95 THR A N 1
ATOM 759 C CA . THR A 1 95 ? 8.914 0.519 -13.716 1.00 87.06 95 THR A CA 1
ATOM 760 C C . THR A 1 95 ? 10.098 0.732 -12.771 1.00 87.06 95 THR A C 1
ATOM 762 O O . THR A 1 95 ? 11.222 0.334 -13.069 1.00 87.06 95 THR A O 1
ATOM 765 N N . ASN A 1 96 ? 9.851 1.319 -11.594 1.00 86.00 96 ASN A N 1
ATOM 766 C CA . ASN A 1 96 ? 10.843 1.433 -10.538 1.00 86.00 96 ASN A CA 1
ATOM 767 C C . ASN A 1 96 ? 11.007 0.080 -9.829 1.00 86.00 96 ASN A C 1
ATOM 769 O O . ASN A 1 96 ? 10.111 -0.347 -9.098 1.00 86.00 96 ASN A O 1
ATOM 773 N N . ALA A 1 97 ? 12.171 -0.553 -9.997 1.00 86.12 97 ALA A N 1
ATOM 774 C CA . ALA A 1 97 ? 12.492 -1.849 -9.399 1.00 86.12 97 ALA A CA 1
ATOM 775 C C . ALA A 1 97 ? 12.316 -1.879 -7.866 1.00 86.12 97 ALA A C 1
ATOM 777 O O . ALA A 1 97 ? 11.822 -2.871 -7.336 1.00 86.12 97 ALA A O 1
ATOM 778 N N . GLU A 1 98 ? 12.636 -0.789 -7.155 1.00 85.56 98 GLU A N 1
ATOM 779 C CA . GLU A 1 98 ? 12.458 -0.698 -5.694 1.00 85.56 98 GLU A CA 1
ATOM 780 C C . GLU A 1 98 ? 10.975 -0.801 -5.303 1.00 85.56 98 GLU A C 1
ATOM 782 O O . GLU A 1 98 ? 10.628 -1.460 -4.326 1.00 85.56 98 GLU A O 1
ATOM 787 N N . LEU A 1 99 ? 10.085 -0.170 -6.074 1.00 86.69 99 LEU A N 1
ATOM 788 C CA . LEU A 1 99 ? 8.645 -0.203 -5.811 1.00 86.69 99 LEU A CA 1
ATOM 789 C C . LEU A 1 99 ? 8.015 -1.508 -6.301 1.00 86.69 99 LEU A C 1
ATOM 791 O O . LEU A 1 99 ? 7.139 -2.041 -5.628 1.00 86.69 99 LEU A O 1
ATOM 795 N N . ALA A 1 100 ? 8.478 -2.039 -7.435 1.00 87.56 100 ALA A N 1
ATOM 796 C CA . ALA A 1 100 ? 7.985 -3.282 -8.020 1.00 87.56 100 ALA A CA 1
ATOM 797 C C . ALA A 1 100 ? 8.209 -4.491 -7.102 1.00 87.56 100 ALA A C 1
ATOM 799 O O . ALA A 1 100 ? 7.303 -5.300 -6.940 1.00 87.56 100 ALA A O 1
ATOM 800 N N . VAL A 1 101 ? 9.373 -4.582 -6.446 1.00 87.50 101 VAL A N 1
ATOM 801 C CA . VAL A 1 101 ? 9.672 -5.654 -5.475 1.00 87.50 101 VAL A CA 1
ATOM 802 C C . VAL A 1 101 ? 8.737 -5.608 -4.260 1.00 87.50 101 VAL A C 1
ATOM 804 O O . VAL A 1 101 ? 8.451 -6.638 -3.658 1.00 87.50 101 VAL A O 1
ATOM 807 N N . LEU A 1 102 ? 8.247 -4.420 -3.902 1.00 86.69 102 LEU A N 1
ATOM 808 C CA . LEU A 1 102 ? 7.348 -4.212 -2.765 1.00 86.69 102 LEU A CA 1
ATOM 809 C C . LEU A 1 102 ? 5.864 -4.345 -3.134 1.00 86.69 102 LEU A C 1
ATOM 811 O O . LEU A 1 102 ? 5.009 -4.281 -2.247 1.00 86.69 102 LEU A O 1
ATOM 815 N N . MET A 1 103 ? 5.542 -4.494 -4.422 1.00 88.19 103 MET A N 1
ATOM 816 C CA . MET A 1 103 ? 4.168 -4.670 -4.868 1.00 88.19 103 MET A CA 1
ATOM 817 C C . MET A 1 103 ? 3.667 -6.071 -4.510 1.00 88.19 103 MET A C 1
ATOM 819 O O . MET A 1 103 ? 4.289 -7.057 -4.901 1.00 88.19 103 MET A O 1
ATOM 823 N N . PRO A 1 104 ? 2.515 -6.185 -3.829 1.00 85.00 104 PRO A N 1
ATOM 824 C CA . PRO A 1 104 ? 1.908 -7.480 -3.580 1.00 85.00 104 PRO A CA 1
ATOM 825 C C . PRO A 1 104 ? 1.497 -8.184 -4.873 1.00 85.00 104 PRO A C 1
ATOM 827 O O . PRO A 1 104 ? 0.938 -7.570 -5.791 1.00 85.00 104 PRO A O 1
ATOM 830 N N . THR A 1 105 ? 1.720 -9.492 -4.920 1.00 83.31 105 THR A N 1
ATOM 831 C CA . THR A 1 105 ? 1.226 -10.351 -5.997 1.00 83.31 105 THR A CA 1
ATOM 832 C C . THR A 1 105 ? -0.291 -10.549 -5.892 1.00 83.31 105 THR A C 1
ATOM 834 O O . THR A 1 105 ? -0.857 -10.450 -4.799 1.00 83.31 105 THR A O 1
ATOM 837 N N . PRO A 1 106 ? -0.984 -10.892 -6.997 1.00 80.56 106 PRO A N 1
ATOM 838 C CA . PRO A 1 106 ? -2.419 -11.175 -6.955 1.00 80.56 106 PRO A CA 1
ATOM 839 C C . PRO A 1 106 ? -2.798 -12.227 -5.906 1.00 80.56 106 PRO A C 1
ATOM 841 O O . PRO A 1 106 ? -3.826 -12.089 -5.251 1.00 80.56 106 PRO A O 1
ATOM 844 N N . LEU A 1 107 ? -1.948 -13.241 -5.707 1.00 76.69 107 LEU A N 1
ATOM 845 C CA . LEU A 1 107 ? -2.160 -14.297 -4.719 1.00 76.69 107 LEU A CA 1
ATOM 846 C C . LEU A 1 107 ? -2.079 -13.775 -3.273 1.00 76.69 107 LEU A C 1
ATOM 848 O O . LEU A 1 107 ? -2.904 -14.149 -2.441 1.00 76.69 107 LEU A O 1
ATOM 852 N N . GLU A 1 108 ? -1.130 -12.882 -2.978 1.00 78.75 108 GLU A N 1
ATOM 853 C CA . GLU A 1 108 ? -0.978 -12.262 -1.652 1.00 78.75 108 GLU A CA 1
ATOM 854 C C . GLU A 1 108 ? -2.134 -11.309 -1.305 1.00 78.75 108 GLU A C 1
ATOM 856 O O . GLU A 1 108 ? -2.423 -11.088 -0.127 1.00 78.75 108 GLU A O 1
ATOM 861 N N . GLU A 1 109 ? -2.825 -10.760 -2.309 1.00 81.31 109 GLU A N 1
ATOM 862 C CA . GLU A 1 109 ? -3.941 -9.829 -2.109 1.00 81.31 109 GLU A CA 1
ATOM 863 C C . GLU A 1 109 ? -5.287 -10.517 -1.848 1.00 81.31 109 GLU A C 1
ATOM 865 O O . GLU A 1 109 ? -6.142 -9.917 -1.197 1.00 81.31 109 GLU A O 1
ATOM 870 N N . VAL A 1 110 ? -5.483 -11.775 -2.271 1.00 81.12 110 VAL A N 1
ATOM 871 C CA . VAL A 1 110 ? -6.794 -12.457 -2.190 1.00 81.12 110 VAL A CA 1
ATOM 872 C C . VAL A 1 110 ? -7.369 -12.441 -0.771 1.00 81.12 110 VAL A C 1
ATOM 874 O O . VAL A 1 110 ? -8.479 -11.946 -0.546 1.00 81.12 110 VAL A O 1
ATOM 877 N N . ARG A 1 111 ? -6.620 -12.970 0.206 1.00 79.88 111 ARG A N 1
ATOM 878 C CA . ARG A 1 111 ? -7.110 -13.096 1.589 1.00 79.88 111 ARG A CA 1
ATOM 879 C C . ARG A 1 111 ? -7.336 -11.726 2.239 1.00 79.88 111 ARG A C 1
ATOM 881 O O . ARG A 1 111 ? -8.412 -11.516 2.801 1.00 79.88 111 ARG A O 1
ATOM 888 N N . PRO A 1 112 ? -6.397 -10.765 2.157 1.00 78.88 112 PRO A N 1
ATOM 889 C CA . PRO A 1 112 ? -6.588 -9.477 2.812 1.00 78.88 112 PRO A CA 1
ATOM 890 C C . PRO A 1 112 ? -7.652 -8.612 2.146 1.00 78.88 112 PRO A C 1
ATOM 892 O O . PRO A 1 112 ? -8.316 -7.855 2.846 1.00 78.88 112 PRO A O 1
ATOM 895 N N . THR A 1 113 ? -7.879 -8.737 0.834 1.00 81.50 113 THR A N 1
ATOM 896 C CA . THR A 1 113 ? -9.012 -8.076 0.176 1.00 81.50 113 THR A CA 1
ATOM 897 C C . THR A 1 113 ? -10.347 -8.602 0.702 1.00 81.50 113 THR A C 1
ATOM 899 O O . THR A 1 113 ? -11.259 -7.800 0.902 1.00 81.50 113 THR A O 1
ATOM 902 N N . SER A 1 114 ? -10.471 -9.906 0.978 1.00 83.50 114 SER A N 1
ATOM 903 C CA . SER A 1 114 ? -11.665 -10.457 1.640 1.00 83.50 114 SER A CA 1
ATOM 904 C C . SER A 1 114 ? -11.839 -9.881 3.047 1.00 83.50 114 SER A C 1
ATOM 906 O O . SER A 1 114 ? -12.858 -9.256 3.332 1.00 83.50 114 SER A O 1
ATOM 908 N N . ALA A 1 115 ? -10.799 -9.964 3.882 1.00 82.69 115 ALA A N 1
ATOM 909 C CA . ALA A 1 115 ? -10.829 -9.440 5.250 1.00 82.69 115 ALA A CA 1
ATOM 910 C C . ALA A 1 115 ? -11.121 -7.925 5.305 1.00 82.69 115 ALA A C 1
ATOM 912 O O . ALA A 1 115 ? -11.813 -7.440 6.195 1.00 82.69 115 ALA A O 1
ATOM 913 N N . MET A 1 116 ? -10.635 -7.150 4.328 1.00 84.12 116 MET A N 1
ATOM 914 C CA . MET A 1 116 ? -10.905 -5.711 4.222 1.00 84.12 116 MET A CA 1
ATOM 915 C C . MET A 1 116 ? -12.393 -5.410 3.991 1.00 84.12 116 MET A C 1
ATOM 917 O O . MET A 1 116 ? -12.894 -4.391 4.468 1.00 84.12 116 MET A O 1
ATOM 921 N N . LYS A 1 117 ? -13.107 -6.276 3.256 1.00 85.25 117 LYS A N 1
ATOM 922 C CA . LYS A 1 117 ? -14.554 -6.131 3.034 1.00 85.25 117 LYS A CA 1
ATOM 923 C C . LYS A 1 117 ? -15.330 -6.355 4.328 1.00 85.25 117 LYS A C 1
ATOM 925 O O . LYS A 1 117 ? -16.230 -5.573 4.619 1.00 85.25 117 LYS A O 1
ATOM 930 N N . GLU A 1 118 ? -14.945 -7.359 5.109 1.00 83.38 118 GLU A N 1
ATOM 931 C CA . GLU A 1 118 ? -15.529 -7.641 6.427 1.00 83.38 118 GLU A CA 1
ATOM 932 C C . GLU A 1 118 ? -15.254 -6.490 7.408 1.00 83.38 118 GLU A C 1
ATOM 934 O O . GLU A 1 118 ? -16.175 -5.944 8.011 1.00 83.38 118 GLU A O 1
ATOM 939 N N . LEU A 1 119 ? -14.007 -6.008 7.483 1.00 84.19 119 LEU A N 1
ATOM 940 C CA . LEU A 1 119 ? -13.638 -4.877 8.346 1.00 84.19 119 LEU A CA 1
ATOM 941 C C . LEU A 1 119 ? -14.395 -3.586 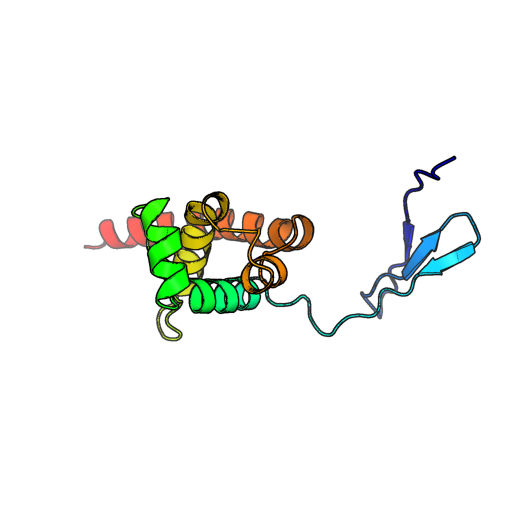8.009 1.00 84.19 119 LEU A C 1
ATOM 943 O O . LEU A 1 119 ? -14.727 -2.818 8.912 1.00 84.19 119 LEU A O 1
ATOM 947 N N . LYS A 1 120 ? -14.708 -3.347 6.730 1.00 85.81 120 LYS A N 1
ATOM 948 C CA . LYS A 1 120 ? -15.537 -2.209 6.309 1.00 85.81 120 LYS A CA 1
ATOM 949 C C . LYS A 1 120 ? -16.949 -2.278 6.902 1.00 85.81 120 LYS A C 1
ATOM 951 O O . LYS A 1 120 ? -17.518 -1.236 7.226 1.00 85.81 120 LYS A O 1
ATOM 956 N N . GLN A 1 121 ? -17.518 -3.477 7.035 1.00 85.38 121 GLN A N 1
ATOM 957 C CA . GLN A 1 121 ? -18.830 -3.657 7.659 1.00 85.38 121 GLN A CA 1
ATOM 958 C C . GLN A 1 121 ? -18.759 -3.336 9.155 1.00 85.38 121 GLN A C 1
ATOM 960 O O . GLN A 1 121 ? -19.572 -2.551 9.638 1.00 85.38 121 GLN A O 1
ATOM 965 N N . CYS A 1 122 ? -17.736 -3.834 9.859 1.00 82.31 122 CYS A N 1
ATOM 966 C CA . CYS A 1 122 ? -17.506 -3.497 11.267 1.00 82.31 122 CYS A CA 1
ATOM 967 C C . CYS A 1 122 ? -17.320 -1.985 11.474 1.00 82.31 122 CYS A C 1
ATOM 969 O O . CYS A 1 122 ? -17.945 -1.411 12.360 1.00 82.31 122 CYS A O 1
ATOM 971 N N . GLU A 1 123 ? -16.524 -1.317 10.626 1.00 83.81 123 GLU A N 1
ATOM 972 C CA . GLU A 1 123 ? -16.334 0.142 10.667 1.00 83.81 123 GLU A CA 1
ATOM 973 C C . GLU A 1 123 ? -17.668 0.892 10.531 1.00 83.81 123 GLU A C 1
ATOM 975 O O . GLU A 1 123 ? -17.928 1.847 11.266 1.00 83.81 123 GLU A O 1
ATOM 980 N N . HIS A 1 124 ? -18.512 0.470 9.587 1.00 83.88 124 HIS A N 1
ATOM 981 C CA . HIS A 1 124 ? -19.815 1.084 9.359 1.00 83.88 124 HIS A CA 1
ATOM 982 C C . HIS A 1 124 ? -20.734 0.933 10.579 1.00 83.88 124 HIS A C 1
ATOM 984 O O . HIS A 1 124 ? -21.303 1.925 11.034 1.00 83.88 124 HIS A O 1
ATOM 990 N N . VAL A 1 125 ? -20.828 -0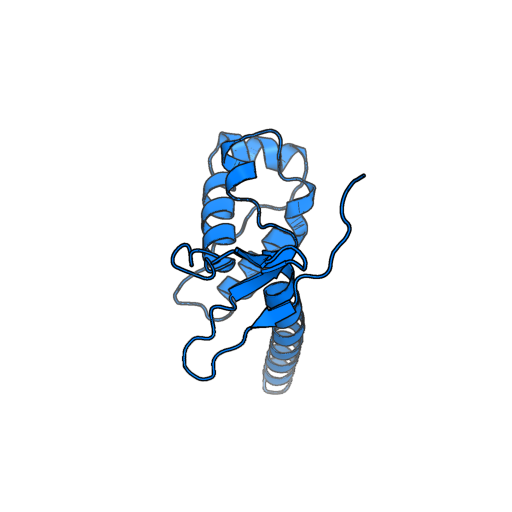.278 11.140 1.00 86.62 125 VAL A N 1
ATOM 991 C CA . VAL A 1 125 ? -21.648 -0.558 12.330 1.00 86.62 125 VAL A CA 1
ATOM 992 C C . VAL A 1 125 ? -21.154 0.241 13.535 1.00 86.62 125 VAL A C 1
ATOM 994 O O . VAL A 1 125 ? -21.956 0.894 14.195 1.00 86.62 125 VAL A O 1
ATOM 997 N N . SER A 1 126 ? -19.842 0.269 13.794 1.00 83.75 126 SER A N 1
ATOM 998 C CA . SER A 1 126 ? -19.282 1.038 14.911 1.00 83.75 126 SER A CA 1
ATOM 999 C C . SER A 1 126 ? -19.603 2.529 14.815 1.00 83.75 126 SER A C 1
ATOM 1001 O O . SER A 1 126 ? -19.969 3.132 15.819 1.00 83.75 126 SER A O 1
ATOM 1003 N N . LYS A 1 127 ? -19.504 3.130 13.620 1.00 83.12 127 LYS A N 1
ATOM 1004 C CA . LYS A 1 127 ? -19.846 4.548 13.421 1.00 83.12 127 LYS A CA 1
ATOM 1005 C C . LYS A 1 127 ? -21.329 4.818 13.641 1.00 83.12 127 LYS A C 1
ATOM 1007 O O . LYS A 1 127 ? -21.664 5.820 14.260 1.00 83.12 127 LYS A O 1
ATOM 1012 N N . LYS A 1 128 ? -22.194 3.922 13.159 1.00 90.88 128 LYS A N 1
ATOM 1013 C CA . LYS A 1 128 ? -23.643 4.035 13.341 1.00 90.88 128 LYS A CA 1
ATOM 1014 C C . LYS A 1 128 ? -24.026 3.988 14.825 1.00 90.88 128 LYS A C 1
ATOM 1016 O O . LYS A 1 128 ? -24.710 4.886 15.298 1.00 90.88 128 LYS A O 1
ATOM 1021 N N . LEU A 1 129 ? -23.498 3.015 15.571 1.00 87.00 129 LEU A N 1
ATOM 1022 C CA . LEU A 1 129 ? -23.744 2.896 17.014 1.00 87.00 129 LEU A CA 1
ATOM 1023 C C . LEU A 1 129 ? -23.239 4.118 17.797 1.00 87.00 129 LEU A C 1
ATOM 1025 O O . LEU A 1 129 ? -23.875 4.553 18.749 1.00 87.00 129 LEU A O 1
ATOM 1029 N N . GLN A 1 130 ? -22.105 4.698 17.392 1.00 79.12 130 GLN A N 1
ATOM 1030 C CA . GLN A 1 130 ? -21.580 5.919 18.011 1.00 79.12 130 GLN A CA 1
ATOM 1031 C C . GLN A 1 130 ? -22.438 7.157 17.723 1.00 79.12 130 GLN A C 1
ATOM 1033 O O . GLN A 1 130 ? -22.491 8.041 18.567 1.00 79.12 130 GLN A O 1
ATOM 1038 N N . SER A 1 131 ? -23.098 7.230 16.562 1.00 84.88 131 SER A N 1
ATOM 1039 C CA . SER A 1 131 ? -24.002 8.340 16.223 1.00 84.88 131 SER A CA 1
ATOM 1040 C C . SER A 1 131 ? -25.404 8.213 16.818 1.00 84.88 131 SER A C 1
ATOM 1042 O O . SER A 1 131 ? -26.119 9.200 16.864 1.00 84.88 131 SER A O 1
ATOM 1044 N N . GLU A 1 132 ? -25.814 7.009 17.224 1.00 80.75 132 GLU A N 1
ATOM 1045 C CA . GLU A 1 132 ? -27.112 6.770 17.876 1.00 80.75 132 GLU A CA 1
ATOM 1046 C C . GLU A 1 132 ? -27.052 7.013 19.396 1.00 80.75 132 GLU A C 1
ATOM 1048 O O . GLU A 1 132 ? -28.076 7.287 20.013 1.00 80.75 132 GLU A O 1
ATOM 1053 N N . ASN A 1 133 ? -25.855 6.941 19.989 1.00 62.38 133 ASN A N 1
ATOM 1054 C CA . ASN A 1 133 ? -25.609 7.129 21.424 1.00 62.38 133 ASN A CA 1
ATOM 1055 C C . ASN A 1 133 ? -25.021 8.511 21.787 1.00 62.38 133 ASN A C 1
ATOM 1057 O O . ASN A 1 133 ? -24.518 8.676 22.901 1.00 62.38 133 ASN A O 1
ATOM 1061 N N . GLY A 1 134 ? -25.026 9.477 20.865 1.00 49.47 134 GLY A N 1
ATOM 1062 C CA . GLY A 1 134 ? -24.533 10.845 21.074 1.00 49.47 134 GLY A CA 1
ATOM 1063 C C . GLY A 1 134 ? -25.552 11.872 20.623 1.00 49.47 134 GLY A C 1
ATOM 1064 O O . GLY A 1 134 ? -25.594 12.944 21.262 1.00 49.47 134 GLY A O 1
#

pLDDT: mean 77.43, std 17.25, range [32.72, 96.19]